Protein AF-A0A6G1RHG3-F1 (afdb_monomer_lite)

InterPro domains:
  IPR036188 FAD/NAD(P)-binding domain superfamily [G3DSA:3.50.50.60] (1-111)

Organism: NCBI:txid2861861

pLDDT: mean 91.71, std 10.58, range [48.12, 98.69]

Foldseek 3Di:
DVVVVVVLLVVLVVLVVQLVPDDDPVSNVVSVVVSCVSLVHDVVVLLCRVVSSVVSRPDPVVVVVCVVLVVVLPDVVLVNLQQQQPDDDDQDDDPPVSVVVVSVNSSNHND

Sequence (111 aa):
MEEGKNEKVNQAHVLFDRFVQASTCKGTLKAFQELCDYLELKPKDYRSFYHKLKSKLNYWKAKALWAKLDKRGSHKDYKKGKACANTKCLIIGAGPCGLRTAIDLSFLEIG

Structure (mmCIF, N/CA/C/O backbone):
data_AF-A0A6G1RHG3-F1
#
_entry.id   AF-A0A6G1RHG3-F1
#
loop_
_atom_site.group_PDB
_atom_site.id
_atom_site.type_symbol
_atom_site.label_atom_id
_atom_site.label_alt_id
_atom_site.label_comp_id
_atom_site.label_asym_id
_atom_site.label_entity_id
_atom_site.label_seq_id
_atom_site.pdbx_PDB_ins_code
_atom_site.Cartn_x
_atom_site.Cartn_y
_atom_site.Cartn_z
_atom_site.occupancy
_atom_site.B_iso_or_equiv
_atom_site.auth_seq_id
_atom_site.auth_comp_id
_atom_site.auth_asym_id
_atom_site.auth_atom_id
_atom_site.pdbx_PDB_model_num
ATOM 1 N N . MET A 1 1 ? -29.776 15.444 -1.469 1.00 48.12 1 MET A N 1
ATOM 2 C CA . MET A 1 1 ? -28.995 14.218 -1.161 1.00 48.12 1 MET A CA 1
ATOM 3 C C . MET A 1 1 ? -27.478 14.494 -1.112 1.00 48.12 1 MET A C 1
ATOM 5 O O . MET A 1 1 ? -26.692 13.662 -1.548 1.00 48.12 1 MET A O 1
ATOM 9 N N . GLU A 1 2 ? -27.026 15.627 -0.556 1.00 53.62 2 GLU A N 1
ATOM 10 C CA . GLU A 1 2 ? -25.582 15.906 -0.382 1.00 53.62 2 GLU A CA 1
ATOM 11 C C . GLU A 1 2 ? -25.011 15.355 0.936 1.00 53.62 2 GLU A C 1
ATOM 13 O O . GLU A 1 2 ? -23.841 14.975 0.980 1.00 53.62 2 GLU A O 1
ATOM 18 N N . GLU A 1 3 ? -25.840 15.214 1.975 1.00 52.47 3 GLU A N 1
ATOM 19 C CA . GLU A 1 3 ? -25.425 14.755 3.311 1.00 52.47 3 GLU A CA 1
ATOM 20 C C . GLU A 1 3 ? -24.798 13.353 3.284 1.00 52.47 3 GLU A C 1
ATOM 22 O O . GLU A 1 3 ? -23.650 13.184 3.694 1.00 52.47 3 GLU A O 1
ATOM 27 N N . GLY A 1 4 ? -25.462 12.377 2.657 1.00 61.09 4 GLY A N 1
ATOM 28 C CA . GLY A 1 4 ? -24.948 11.004 2.572 1.00 61.09 4 GLY A CA 1
ATOM 29 C C . GLY A 1 4 ? -23.667 10.849 1.738 1.00 61.09 4 GLY A C 1
ATOM 30 O O . GLY A 1 4 ? -22.954 9.857 1.873 1.00 61.09 4 GLY A O 1
ATOM 31 N N . LYS A 1 5 ? -23.331 11.816 0.872 1.00 62.34 5 LYS A N 1
ATOM 32 C CA . LYS A 1 5 ? -22.061 11.811 0.124 1.00 62.34 5 LYS A CA 1
ATOM 33 C C . LYS A 1 5 ? -20.922 12.347 0.992 1.00 62.34 5 LYS A C 1
ATOM 35 O O . LYS A 1 5 ? -19.817 11.811 0.939 1.00 62.34 5 LYS A O 1
ATOM 40 N N . ASN A 1 6 ? -21.203 13.359 1.809 1.00 68.38 6 ASN A N 1
ATOM 41 C CA . ASN A 1 6 ? -20.226 13.968 2.706 1.00 68.38 6 ASN A CA 1
ATOM 42 C C . ASN A 1 6 ? -19.899 13.056 3.904 1.00 68.38 6 ASN A C 1
ATOM 44 O O . ASN A 1 6 ? -18.730 12.888 4.249 1.00 68.38 6 ASN A O 1
ATOM 48 N N . GLU A 1 7 ? -20.903 12.374 4.466 1.00 70.62 7 GLU A N 1
ATOM 49 C CA . GLU A 1 7 ? -20.700 11.343 5.495 1.00 70.62 7 GLU A CA 1
ATOM 50 C C . GLU A 1 7 ? -19.827 10.198 4.982 1.00 70.62 7 GLU A C 1
ATOM 52 O O . GLU A 1 7 ? -18.916 9.743 5.681 1.00 70.62 7 GLU A O 1
ATOM 57 N N . LYS A 1 8 ? -20.042 9.777 3.726 1.00 73.06 8 LYS A N 1
ATOM 58 C CA . LYS A 1 8 ? -19.229 8.716 3.134 1.00 73.06 8 LYS A CA 1
ATOM 59 C C . LYS A 1 8 ? -17.760 9.104 2.970 1.00 73.06 8 LYS A C 1
ATOM 61 O O . LYS A 1 8 ? -16.858 8.317 3.255 1.00 73.06 8 LYS A O 1
ATOM 66 N N . VAL A 1 9 ? -17.511 10.337 2.533 1.00 76.44 9 VAL A N 1
ATOM 67 C CA . VAL A 1 9 ? -16.154 10.890 2.418 1.00 76.44 9 VAL A CA 1
ATOM 68 C C . VAL A 1 9 ? -15.480 10.959 3.791 1.00 76.44 9 VAL A C 1
ATOM 70 O O . VAL A 1 9 ? -14.322 10.567 3.927 1.00 76.44 9 VAL A O 1
ATOM 73 N N . ASN A 1 10 ? -16.213 11.383 4.822 1.00 85.69 10 ASN A N 1
ATOM 74 C CA . ASN A 1 10 ? -15.693 11.469 6.183 1.00 85.69 10 ASN A CA 1
ATOM 75 C C . ASN A 1 10 ? -15.285 10.089 6.735 1.00 85.69 10 ASN A C 1
ATOM 77 O O . ASN A 1 10 ? -14.170 9.918 7.230 1.00 85.69 10 ASN A O 1
ATOM 81 N N . GLN A 1 11 ? -16.124 9.066 6.553 1.00 95.12 11 GLN A N 1
ATOM 82 C CA . GLN A 1 11 ? -15.818 7.714 7.025 1.00 95.12 11 GLN A CA 1
ATOM 83 C C . GLN A 1 11 ? -14.592 7.102 6.324 1.00 95.12 11 GLN A C 1
ATOM 85 O O . GLN A 1 11 ? -13.760 6.473 6.980 1.00 95.12 11 GLN A O 1
ATOM 90 N N . ALA A 1 12 ? -14.421 7.324 5.015 1.00 95.94 12 ALA A N 1
ATOM 91 C CA . ALA A 1 12 ? -13.221 6.881 4.298 1.00 95.94 12 ALA A CA 1
ATOM 92 C C . ALA A 1 12 ? -11.936 7.505 4.874 1.00 95.94 12 ALA A C 1
ATOM 94 O O . ALA A 1 12 ? -10.904 6.836 4.958 1.00 95.94 12 ALA A O 1
ATOM 95 N N . HIS A 1 13 ? -11.994 8.772 5.298 1.00 96.38 13 HIS A N 1
ATOM 96 C CA . HIS A 1 13 ? -10.860 9.457 5.922 1.00 96.38 13 HIS A CA 1
ATOM 97 C C . HIS A 1 13 ? -10.517 8.862 7.292 1.00 96.38 13 HIS A C 1
ATOM 99 O O . HIS A 1 13 ? -9.344 8.610 7.562 1.00 96.38 13 HIS A O 1
ATOM 105 N N . VAL A 1 14 ? -11.525 8.572 8.121 1.00 97.12 14 VAL A N 1
ATOM 106 C CA . VAL A 1 14 ? -11.340 7.925 9.433 1.00 97.12 14 VAL A CA 1
ATOM 107 C C . VAL A 1 14 ? -10.720 6.533 9.282 1.00 97.12 14 VAL A C 1
ATOM 109 O O . VAL A 1 14 ? -9.769 6.193 9.988 1.00 97.12 14 VAL A O 1
ATOM 112 N N . LEU A 1 15 ? -11.211 5.732 8.331 1.00 98.12 15 LEU A N 1
ATOM 113 C CA . LEU A 1 15 ? -10.657 4.405 8.047 1.00 98.12 15 LEU A CA 1
ATOM 114 C C . LEU A 1 15 ? -9.206 4.485 7.555 1.00 98.12 15 LEU A C 1
ATOM 116 O O . LEU A 1 15 ? -8.367 3.686 7.976 1.00 98.12 15 LEU A O 1
ATOM 120 N N . PHE A 1 16 ? -8.882 5.474 6.717 1.00 97.94 16 PHE A N 1
ATOM 121 C CA . PHE A 1 16 ? -7.508 5.714 6.282 1.00 97.94 16 PHE A CA 1
ATOM 122 C C . PHE A 1 16 ? -6.592 6.132 7.438 1.00 97.94 16 PHE A C 1
ATOM 124 O O . PHE A 1 16 ? -5.492 5.598 7.560 1.00 97.94 16 PHE A O 1
ATOM 131 N N . ASP A 1 17 ? -7.042 7.029 8.318 1.00 97.69 17 ASP A N 1
ATOM 132 C CA . ASP A 1 17 ? -6.288 7.421 9.513 1.00 97.69 17 ASP A CA 1
ATOM 133 C C . ASP A 1 17 ? -6.009 6.214 10.418 1.00 97.69 17 ASP A C 1
ATOM 135 O O . ASP A 1 17 ? -4.873 6.025 10.856 1.00 97.69 17 ASP A O 1
ATOM 139 N N . ARG A 1 18 ? -7.005 5.343 10.634 1.00 98.19 18 ARG A N 1
ATOM 140 C CA . ARG A 1 18 ? -6.831 4.103 11.404 1.00 98.19 18 ARG A CA 1
ATOM 141 C C . ARG A 1 18 ? -5.829 3.149 10.752 1.00 98.19 18 ARG A C 1
ATOM 143 O O . ARG A 1 18 ? -5.053 2.518 11.465 1.00 98.19 18 ARG A O 1
ATOM 150 N N . PHE A 1 19 ? -5.823 3.044 9.424 1.00 98.38 19 PHE A N 1
ATOM 151 C CA . PHE A 1 19 ? -4.821 2.264 8.695 1.00 98.38 19 PHE A CA 1
ATOM 152 C C . PHE A 1 19 ? -3.406 2.819 8.902 1.00 98.38 19 PHE A C 1
ATOM 154 O O . PHE A 1 19 ? -2.499 2.059 9.238 1.00 98.38 19 PHE A O 1
ATOM 161 N N . VAL A 1 20 ? -3.227 4.133 8.757 1.00 97.62 20 VAL A N 1
ATOM 162 C CA . VAL A 1 20 ? -1.921 4.797 8.899 1.00 97.62 20 VAL A CA 1
ATOM 163 C C . VAL A 1 20 ? -1.398 4.749 10.339 1.00 97.62 20 VAL A C 1
ATOM 165 O O . VAL A 1 20 ? -0.192 4.655 10.541 1.00 97.62 20 VAL A O 1
ATOM 168 N N . GLN A 1 21 ? -2.282 4.798 11.339 1.00 97.81 21 GLN A N 1
ATOM 169 C CA . GLN A 1 21 ? -1.913 4.822 12.761 1.00 97.81 21 GLN A CA 1
ATOM 170 C C . GLN A 1 21 ? -1.794 3.430 13.402 1.00 97.81 21 GLN A C 1
ATOM 172 O O . GLN A 1 21 ? -1.387 3.321 14.559 1.00 97.81 21 GLN A O 1
ATOM 177 N N . ALA A 1 22 ? -2.156 2.357 12.694 1.00 98.38 22 ALA A N 1
ATOM 178 C CA . ALA A 1 22 ? -2.073 1.004 13.231 1.00 98.38 22 ALA A CA 1
ATOM 179 C C . ALA A 1 22 ? -0.620 0.618 13.575 1.00 98.38 22 ALA A C 1
ATOM 181 O O . ALA A 1 22 ? 0.282 0.732 12.751 1.00 98.38 22 ALA A O 1
ATOM 182 N N . SER A 1 23 ? -0.407 0.102 14.789 1.00 98.19 23 SER A N 1
ATOM 183 C CA . SER A 1 23 ? 0.922 -0.201 15.349 1.00 98.19 23 SER A CA 1
ATOM 184 C C . SER A 1 23 ? 1.279 -1.691 15.374 1.00 98.19 23 SER A C 1
ATOM 186 O O . SER A 1 23 ? 2.341 -2.075 15.858 1.00 98.19 23 SER A O 1
ATOM 188 N N . THR A 1 24 ? 0.399 -2.556 14.866 1.00 98.56 24 THR A N 1
ATOM 189 C CA . THR A 1 24 ? 0.624 -4.007 14.808 1.00 98.56 24 THR A CA 1
ATOM 190 C C . THR A 1 24 ? 0.324 -4.523 13.413 1.00 98.56 24 THR A C 1
ATOM 192 O O . THR A 1 24 ? -0.607 -4.048 12.769 1.00 98.56 24 THR A O 1
ATOM 195 N N . CYS A 1 25 ? 1.043 -5.558 12.973 1.00 98.06 25 CYS A N 1
ATOM 196 C CA . CYS A 1 25 ? 0.829 -6.174 11.660 1.00 98.06 25 CYS A CA 1
ATOM 197 C C . CYS A 1 25 ? -0.648 -6.555 11.429 1.00 98.06 25 CYS A C 1
ATOM 199 O O . CYS A 1 25 ? -1.264 -6.139 10.448 1.00 98.06 25 CYS A O 1
ATOM 201 N N . LYS A 1 26 ? -1.260 -7.270 12.384 1.00 98.25 26 LYS A N 1
ATOM 202 C CA . LYS A 1 26 ? -2.674 -7.668 12.307 1.00 98.25 26 LYS A CA 1
ATOM 203 C C . LYS A 1 26 ? -3.616 -6.458 12.275 1.00 98.25 26 LYS A C 1
ATOM 205 O O . LYS A 1 26 ? -4.598 -6.476 11.536 1.00 98.25 26 LYS A O 1
ATOM 210 N N . GLY A 1 27 ? -3.318 -5.416 13.054 1.00 98.62 27 GLY A N 1
ATOM 211 C CA . GLY A 1 27 ? -4.084 -4.170 13.064 1.00 98.62 2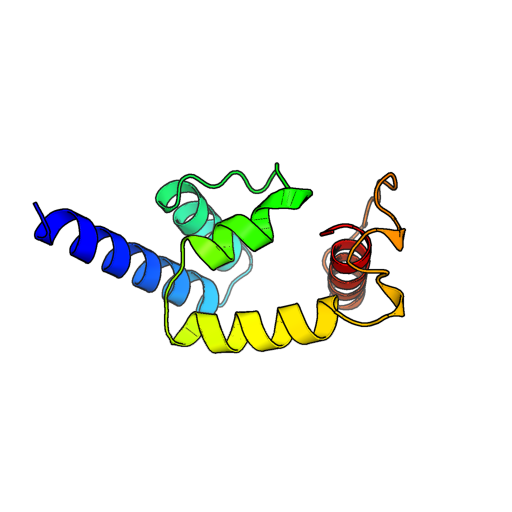7 GLY A CA 1
ATOM 212 C C . GLY A 1 27 ? -4.036 -3.447 11.719 1.00 98.62 27 GLY A C 1
ATOM 213 O O . GLY A 1 27 ? -5.085 -3.068 11.202 1.00 98.62 27 GLY A O 1
ATOM 214 N N . THR A 1 28 ? -2.847 -3.329 11.123 1.00 98.69 28 THR A N 1
ATOM 215 C CA . THR A 1 28 ? -2.636 -2.700 9.813 1.00 98.69 28 THR A CA 1
ATOM 216 C C . THR A 1 28 ? -3.380 -3.452 8.712 1.00 98.69 28 THR A C 1
ATOM 218 O O . THR A 1 28 ? -4.108 -2.829 7.943 1.00 98.69 28 THR A O 1
ATOM 221 N N . LEU A 1 29 ? -3.274 -4.787 8.671 1.00 98.25 29 LEU A N 1
ATOM 222 C CA . LEU A 1 29 ? -3.989 -5.614 7.689 1.00 98.25 29 LEU A CA 1
ATOM 223 C C . LEU A 1 29 ? -5.510 -5.472 7.823 1.00 98.25 29 LEU A C 1
ATOM 225 O O . LEU A 1 29 ? -6.200 -5.275 6.825 1.00 98.25 29 LEU A O 1
ATOM 229 N N . LYS A 1 30 ? -6.033 -5.524 9.056 1.00 98.44 30 LYS A N 1
ATOM 230 C CA . LYS A 1 30 ? -7.471 -5.379 9.316 1.00 98.44 30 LYS A CA 1
ATOM 231 C C . LYS A 1 30 ? -7.984 -3.999 8.899 1.00 98.44 30 LYS A C 1
ATOM 233 O O . LYS A 1 30 ? -8.980 -3.914 8.192 1.00 98.44 30 LYS A O 1
ATOM 238 N N . ALA A 1 31 ? -7.304 -2.928 9.308 1.00 98.56 31 ALA A N 1
ATOM 239 C CA . ALA A 1 31 ? -7.707 -1.562 8.975 1.00 98.56 31 ALA A CA 1
ATOM 240 C C . ALA A 1 31 ? -7.646 -1.290 7.462 1.00 98.56 31 ALA A C 1
ATOM 242 O O . ALA A 1 31 ? -8.531 -0.634 6.917 1.00 98.56 31 ALA A O 1
ATOM 243 N N . PHE A 1 32 ? -6.641 -1.835 6.769 1.00 98.25 32 PHE A N 1
ATOM 244 C CA . PHE A 1 32 ? -6.554 -1.732 5.314 1.00 98.25 32 PHE A CA 1
ATOM 245 C C . PHE A 1 32 ? -7.689 -2.479 4.605 1.00 98.25 32 PHE A C 1
ATOM 247 O O . PHE A 1 32 ? -8.249 -1.953 3.644 1.00 98.25 32 PHE A O 1
ATOM 254 N N . GLN A 1 33 ? -8.051 -3.675 5.082 1.00 98.12 33 GLN A N 1
ATOM 255 C CA . GLN A 1 33 ? -9.172 -4.436 4.529 1.00 98.12 33 GLN A CA 1
ATOM 256 C C . GLN A 1 33 ? -10.496 -3.687 4.717 1.00 98.12 33 GLN A C 1
ATOM 258 O O . GLN A 1 33 ? -11.219 -3.508 3.745 1.00 98.12 33 GLN A O 1
ATOM 263 N N . GLU A 1 34 ? -10.761 -3.158 5.916 1.00 98.25 34 GLU A N 1
ATOM 264 C CA . GLU A 1 34 ? -11.957 -2.346 6.192 1.00 98.25 34 GLU A CA 1
ATOM 265 C C . GLU A 1 34 ? -12.039 -1.113 5.274 1.00 98.25 34 GLU A C 1
ATOM 267 O O . GLU A 1 34 ? -13.104 -0.804 4.743 1.00 98.25 34 GLU A O 1
ATOM 272 N N . LEU A 1 35 ? -10.912 -0.427 5.037 1.00 98.06 35 LEU A N 1
ATOM 273 C CA . LEU A 1 35 ? -10.847 0.687 4.087 1.00 98.06 35 LEU A CA 1
ATOM 274 C C . LEU A 1 35 ? -11.158 0.234 2.652 1.00 98.06 35 LEU A C 1
ATOM 276 O O . LEU A 1 35 ? -11.889 0.919 1.936 1.00 98.06 35 LEU A O 1
ATOM 280 N N . CYS A 1 36 ? -10.599 -0.898 2.217 1.00 97.38 36 CYS A N 1
ATOM 281 C CA . CYS A 1 36 ? -10.842 -1.436 0.879 1.00 97.38 36 CYS A CA 1
ATOM 282 C C . CYS A 1 36 ? -12.307 -1.826 0.686 1.00 97.38 36 CYS A C 1
ATOM 284 O O . CYS A 1 36 ? -12.888 -1.461 -0.333 1.00 97.38 36 CYS A O 1
ATOM 286 N N . ASP A 1 37 ? -12.900 -2.508 1.664 1.00 97.25 37 ASP A N 1
ATOM 287 C CA . ASP A 1 37 ? -14.303 -2.919 1.636 1.00 97.25 37 ASP A CA 1
ATOM 288 C C . ASP A 1 37 ? -15.215 -1.690 1.559 1.00 97.25 37 ASP A C 1
ATOM 290 O O . ASP A 1 37 ? -16.090 -1.616 0.697 1.00 97.25 37 ASP A O 1
ATOM 294 N N . TYR A 1 38 ? -14.940 -0.676 2.385 1.00 96.81 38 TYR A N 1
ATOM 295 C CA . TYR A 1 38 ? -15.688 0.578 2.401 1.00 96.81 38 TYR A CA 1
ATOM 296 C C . TYR A 1 38 ? -15.617 1.346 1.073 1.00 96.81 38 TYR A C 1
ATOM 298 O O . TYR A 1 38 ? -16.605 1.918 0.615 1.00 96.81 38 TYR A O 1
ATOM 306 N N . LEU A 1 39 ? -14.441 1.362 0.441 1.00 95.50 39 LEU A N 1
ATOM 307 C CA . LEU A 1 39 ? -14.227 1.998 -0.859 1.00 95.50 39 LEU A CA 1
ATOM 308 C C . LEU A 1 39 ? -14.605 1.096 -2.041 1.00 95.50 39 LEU A C 1
ATOM 310 O O . LEU A 1 39 ? -14.412 1.509 -3.189 1.00 95.50 39 LEU A O 1
ATOM 314 N N . GLU A 1 40 ? -15.120 -0.110 -1.796 1.00 95.81 40 GLU A N 1
ATOM 315 C CA . GLU A 1 40 ? -15.454 -1.111 -2.815 1.00 95.81 40 GLU A CA 1
ATOM 316 C C . GLU A 1 40 ? -14.265 -1.399 -3.752 1.00 95.81 40 GLU A C 1
ATOM 318 O O . GLU A 1 40 ? -14.373 -1.396 -4.983 1.00 95.81 40 GLU A O 1
ATOM 323 N N . LEU A 1 41 ? -13.080 -1.574 -3.167 1.00 95.81 41 LEU A N 1
ATOM 324 C CA . LEU A 1 41 ? -11.840 -1.868 -3.874 1.00 95.81 41 LEU A CA 1
ATOM 325 C C . LEU A 1 41 ? -11.444 -3.325 -3.661 1.00 95.81 41 LEU A C 1
ATOM 327 O O . LEU A 1 41 ? -11.502 -3.848 -2.553 1.00 95.81 41 LEU A O 1
ATOM 331 N N . LYS A 1 42 ? -10.964 -3.967 -4.726 1.00 93.44 42 LYS A N 1
ATOM 332 C CA . LYS A 1 42 ? -10.406 -5.321 -4.677 1.00 93.44 42 LYS A CA 1
ATOM 333 C C . LYS A 1 42 ? -8.880 -5.238 -4.772 1.00 93.44 42 LYS A C 1
ATOM 335 O O . LYS A 1 42 ? -8.373 -4.985 -5.864 1.00 93.44 42 LYS A O 1
ATOM 340 N N . PRO A 1 43 ? -8.124 -5.493 -3.687 1.00 89.56 43 PRO A N 1
ATOM 341 C CA . PRO A 1 43 ? -6.655 -5.474 -3.717 1.00 89.56 43 PRO A CA 1
ATOM 342 C C . PRO A 1 43 ? -6.035 -6.448 -4.728 1.00 89.56 43 PRO A C 1
ATOM 344 O O . PRO A 1 43 ? -4.921 -6.233 -5.195 1.00 89.56 43 PRO A O 1
ATOM 347 N N . LYS A 1 44 ? -6.773 -7.503 -5.103 1.00 89.06 44 LYS A N 1
ATOM 348 C CA . LYS A 1 44 ? -6.364 -8.478 -6.124 1.00 89.06 44 LYS A CA 1
ATOM 349 C C . LYS A 1 44 ? -6.295 -7.883 -7.538 1.00 89.06 44 LYS A C 1
ATOM 351 O O . LYS A 1 44 ? -5.571 -8.421 -8.370 1.00 89.06 44 LYS A O 1
ATOM 356 N N . ASP A 1 45 ? -6.963 -6.757 -7.799 1.00 88.75 45 ASP A N 1
ATOM 357 C CA . ASP A 1 45 ? -6.930 -6.053 -9.090 1.00 88.75 45 ASP A CA 1
ATOM 358 C C . ASP A 1 45 ? -5.691 -5.136 -9.188 1.00 88.75 45 ASP A C 1
ATOM 360 O O . ASP A 1 45 ? -5.793 -3.937 -9.484 1.00 88.75 45 ASP A O 1
ATOM 364 N N . TYR A 1 46 ? -4.512 -5.705 -8.908 1.00 85.00 46 TYR A N 1
ATOM 365 C CA . TYR A 1 46 ? -3.264 -5.007 -8.567 1.00 85.00 46 TYR A CA 1
ATOM 366 C C . TYR A 1 46 ? -2.858 -3.891 -9.544 1.00 85.00 46 TYR A C 1
ATOM 368 O O . TYR A 1 46 ? -2.444 -2.822 -9.103 1.00 85.00 46 TYR A O 1
ATOM 376 N N . ARG A 1 47 ? -3.060 -4.081 -10.856 1.00 85.00 47 ARG A N 1
ATOM 377 C CA . ARG A 1 47 ? -2.718 -3.088 -11.898 1.00 85.00 47 ARG A CA 1
ATOM 378 C C . ARG A 1 47 ? -3.459 -1.759 -11.733 1.00 85.00 47 ARG A C 1
ATOM 380 O O . ARG A 1 47 ? -2.912 -0.687 -11.956 1.00 85.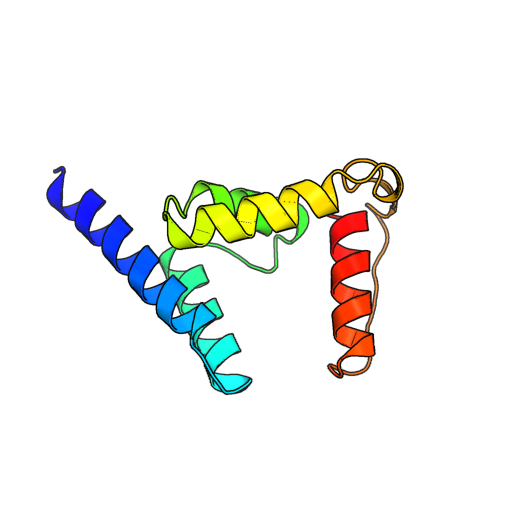00 47 ARG A O 1
ATOM 387 N N . SER A 1 48 ? -4.726 -1.825 -11.332 1.00 89.81 48 SER A N 1
ATOM 388 C CA . SER A 1 48 ? -5.596 -0.644 -11.230 1.00 89.81 48 SER A CA 1
ATOM 389 C C . SER A 1 48 ? -5.813 -0.177 -9.794 1.00 89.81 48 SER A C 1
ATOM 391 O O . SER A 1 48 ? -6.318 0.925 -9.579 1.00 89.81 48 SER A O 1
ATOM 393 N N . PHE A 1 49 ? -5.450 -1.008 -8.814 1.00 94.12 49 PHE A N 1
ATOM 394 C CA . PHE A 1 49 ? -5.789 -0.799 -7.413 1.00 94.12 49 PHE A CA 1
ATOM 395 C C . PHE A 1 49 ? -5.272 0.541 -6.879 1.00 94.12 49 PHE A C 1
ATOM 397 O O . PHE A 1 49 ? -6.066 1.326 -6.365 1.00 94.12 49 PHE A O 1
ATOM 404 N N . TYR A 1 50 ? -3.977 0.836 -7.050 1.00 94.56 50 TYR A N 1
ATOM 405 C CA . TYR A 1 50 ? -3.375 2.078 -6.549 1.00 94.56 50 TYR A CA 1
ATOM 406 C C . TYR A 1 50 ? -4.064 3.325 -7.125 1.00 94.56 50 TYR A C 1
ATOM 408 O O . TYR A 1 50 ? -4.473 4.217 -6.381 1.00 94.56 50 TYR A O 1
ATOM 416 N N . HIS A 1 51 ? -4.269 3.353 -8.444 1.00 93.19 51 HIS A N 1
ATOM 417 C CA . HIS A 1 51 ? -4.932 4.458 -9.135 1.00 93.19 51 HIS A CA 1
ATOM 418 C C . HIS A 1 51 ? -6.377 4.656 -8.657 1.00 93.19 51 HIS A C 1
ATOM 420 O O . HIS A 1 51 ? -6.791 5.784 -8.380 1.00 93.19 51 HIS A O 1
ATOM 426 N N . LYS A 1 52 ? -7.132 3.561 -8.489 1.00 95.12 52 LYS A N 1
ATOM 427 C CA . LYS A 1 52 ? -8.501 3.597 -7.960 1.00 95.12 52 LYS A CA 1
ATOM 428 C C . LYS A 1 52 ? -8.532 4.082 -6.511 1.00 95.12 52 LYS A C 1
ATOM 430 O O . LYS A 1 52 ? -9.310 4.986 -6.212 1.00 95.12 52 LYS A O 1
ATOM 435 N N . LEU A 1 53 ? -7.666 3.555 -5.644 1.00 95.38 53 LEU A N 1
ATOM 436 C CA . LEU A 1 53 ? -7.550 3.970 -4.243 1.00 95.38 53 LEU A CA 1
ATOM 437 C C . LEU A 1 53 ? -7.288 5.472 -4.131 1.00 95.38 53 LEU A C 1
ATOM 439 O O . LEU A 1 53 ? -8.039 6.184 -3.466 1.00 95.38 53 LEU A O 1
ATOM 443 N N . LYS A 1 54 ? -6.275 5.963 -4.848 1.00 94.81 54 LYS A N 1
ATOM 444 C CA . LYS A 1 54 ? -5.939 7.386 -4.899 1.00 94.81 54 LYS A CA 1
ATOM 445 C C . LYS A 1 54 ? -7.115 8.238 -5.386 1.00 94.81 54 LYS A C 1
ATOM 447 O O . LYS A 1 54 ? -7.379 9.285 -4.804 1.00 94.81 54 LYS A O 1
ATOM 452 N N . SER A 1 55 ? -7.829 7.800 -6.428 1.00 94.25 55 SER A N 1
ATOM 453 C CA . SER A 1 55 ? -8.974 8.545 -6.976 1.00 94.25 55 SER A CA 1
ATOM 454 C C . SER A 1 55 ? -10.174 8.608 -6.024 1.00 94.25 55 SER A C 1
ATOM 456 O O . SER A 1 55 ? -10.845 9.635 -5.957 1.00 94.25 55 SER A O 1
ATOM 458 N N . LYS A 1 56 ? -10.429 7.531 -5.266 1.00 94.12 56 LYS A N 1
ATOM 459 C CA . LYS A 1 56 ? -11.549 7.447 -4.319 1.00 94.12 56 LYS A CA 1
ATOM 460 C C . LYS A 1 56 ? -11.254 8.140 -2.985 1.00 94.12 56 LYS A C 1
ATOM 462 O O . LYS A 1 56 ? -12.191 8.479 -2.269 1.00 94.12 56 LYS A O 1
ATOM 467 N N . LEU A 1 57 ? -9.982 8.377 -2.656 1.00 93.31 57 LEU A N 1
ATOM 468 C CA . LEU A 1 57 ? -9.566 8.979 -1.390 1.00 93.31 57 LEU A CA 1
ATOM 469 C C . LEU A 1 57 ? -9.045 10.416 -1.567 1.00 93.31 57 LEU A C 1
ATOM 471 O O . LEU A 1 57 ? -7.838 10.678 -1.557 1.00 93.31 57 LEU A O 1
ATOM 475 N N . ASN A 1 58 ? -9.970 11.374 -1.671 1.00 88.19 58 ASN A N 1
ATOM 476 C CA . ASN A 1 58 ? -9.662 12.808 -1.711 1.00 88.19 58 ASN A CA 1
ATOM 477 C C . ASN A 1 58 ? -9.444 13.389 -0.299 1.00 88.19 58 ASN A C 1
ATOM 479 O O . ASN A 1 58 ? -10.170 14.275 0.147 1.00 88.19 58 ASN A O 1
ATOM 483 N N . TYR A 1 59 ? -8.413 12.896 0.392 1.00 94.19 59 TYR A N 1
ATOM 484 C CA . TYR A 1 59 ? -8.068 13.303 1.753 1.00 94.19 59 TYR A CA 1
ATOM 485 C C . TYR A 1 59 ? -6.753 14.084 1.793 1.00 94.19 59 TYR A C 1
ATOM 487 O O . TYR A 1 59 ? -5.760 13.656 1.204 1.00 94.19 59 TYR A O 1
ATOM 495 N N . TRP A 1 60 ? -6.701 15.210 2.511 1.00 91.44 60 TRP A N 1
ATOM 496 C CA . TRP A 1 60 ? -5.504 16.060 2.546 1.00 91.44 60 TRP A CA 1
ATOM 497 C C . TRP A 1 60 ? -4.268 15.332 3.099 1.00 91.44 60 TRP A C 1
ATOM 499 O O . TRP A 1 60 ? -3.185 15.483 2.533 1.00 91.44 60 TRP A O 1
ATOM 509 N N . LYS A 1 61 ? -4.423 14.476 4.123 1.00 90.38 61 LYS A N 1
ATOM 510 C CA . LYS A 1 61 ? -3.305 13.669 4.646 1.00 90.38 61 LYS A CA 1
ATOM 511 C C . LYS A 1 61 ? -2.814 12.644 3.625 1.00 90.38 61 LYS A C 1
ATOM 513 O O . LYS A 1 61 ? -1.615 12.411 3.509 1.00 90.38 61 LYS A O 1
ATOM 518 N N . ALA A 1 62 ? -3.727 12.064 2.845 1.00 95.38 62 ALA A N 1
ATOM 519 C CA . ALA A 1 62 ? -3.379 11.087 1.820 1.00 95.38 62 ALA A CA 1
ATOM 520 C C . ALA A 1 62 ? -2.669 11.728 0.614 1.00 95.38 62 ALA A C 1
ATOM 522 O O . ALA A 1 62 ? -1.758 11.126 0.050 1.00 95.38 62 ALA A O 1
ATOM 523 N N . LYS A 1 63 ? -3.005 12.977 0.249 1.00 94.12 63 LYS A N 1
ATOM 524 C CA . LYS A 1 63 ? -2.374 13.693 -0.881 1.00 94.12 63 LYS A CA 1
ATOM 525 C C . LYS A 1 63 ? -0.850 13.768 -0.767 1.00 94.12 63 LYS A C 1
ATOM 527 O O . LYS A 1 63 ? -0.159 13.574 -1.765 1.00 94.12 63 LYS A O 1
ATOM 532 N N . ALA A 1 64 ? -0.325 14.002 0.437 1.00 92.94 64 ALA A N 1
ATOM 533 C CA . ALA A 1 64 ? 1.118 14.041 0.671 1.00 92.94 64 ALA A CA 1
ATOM 534 C C . ALA A 1 64 ? 1.792 12.677 0.422 1.00 92.94 64 ALA A C 1
ATOM 536 O O . ALA A 1 64 ? 2.897 12.623 -0.121 1.00 92.94 64 ALA A O 1
ATOM 537 N N . LEU A 1 65 ? 1.118 11.578 0.780 1.00 95.44 65 LEU A N 1
ATOM 538 C CA . LEU A 1 65 ? 1.580 10.217 0.506 1.00 95.44 65 LEU A CA 1
ATOM 539 C C . LEU A 1 65 ? 1.563 9.921 -0.999 1.00 95.44 65 LEU A C 1
ATOM 541 O O . LEU A 1 65 ? 2.572 9.468 -1.540 1.00 95.44 65 LEU A O 1
ATOM 545 N N . TRP A 1 66 ? 0.458 10.240 -1.681 1.00 95.62 66 TRP A N 1
ATOM 546 C CA . TRP A 1 66 ? 0.314 10.055 -3.129 1.00 95.62 66 TRP A CA 1
ATOM 547 C C . TRP A 1 66 ? 1.419 10.764 -3.902 1.00 95.62 66 TRP A C 1
ATOM 549 O O . TRP A 1 66 ? 2.086 10.134 -4.711 1.00 95.62 66 TRP A O 1
ATOM 559 N N . ALA A 1 67 ? 1.714 12.023 -3.570 1.00 96.19 67 ALA A N 1
ATOM 560 C CA . ALA A 1 67 ? 2.783 12.770 -4.226 1.00 96.19 67 ALA A CA 1
ATOM 561 C C . ALA A 1 67 ? 4.160 12.085 -4.108 1.00 96.19 67 ALA A C 1
ATOM 563 O O . ALA A 1 67 ? 4.935 12.077 -5.066 1.00 96.19 67 ALA A O 1
ATOM 564 N N . LYS A 1 68 ? 4.477 11.483 -2.951 1.00 96.62 68 LYS A N 1
ATOM 565 C CA . LYS A 1 68 ? 5.744 10.758 -2.752 1.00 96.62 68 LYS A CA 1
ATOM 566 C C . LYS A 1 68 ? 5.789 9.458 -3.558 1.00 96.62 68 LYS A C 1
ATOM 568 O O . LYS A 1 68 ? 6.812 9.176 -4.182 1.00 96.62 68 LYS A O 1
ATOM 573 N N . LEU A 1 69 ? 4.699 8.692 -3.5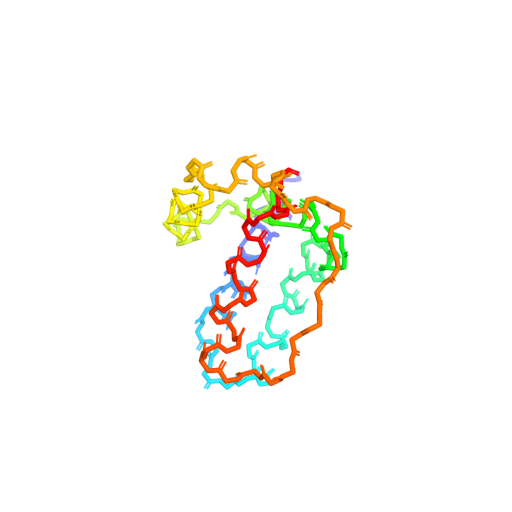55 1.00 96.12 69 LEU A N 1
ATOM 574 C CA . LEU A 1 69 ? 4.602 7.432 -4.294 1.00 96.12 69 LEU A CA 1
ATOM 575 C C . LEU A 1 69 ? 4.607 7.663 -5.808 1.00 96.12 69 LEU A C 1
ATOM 577 O O . LEU A 1 69 ? 5.366 7.004 -6.513 1.00 96.12 69 LEU A O 1
ATOM 581 N N . ASP A 1 70 ? 3.855 8.649 -6.297 1.00 95.38 70 ASP A N 1
ATOM 582 C CA . ASP A 1 70 ? 3.808 9.014 -7.716 1.00 95.38 70 ASP A CA 1
ATOM 583 C C . ASP A 1 70 ? 5.181 9.466 -8.217 1.00 95.38 70 ASP A C 1
ATOM 585 O O . ASP A 1 70 ? 5.646 8.997 -9.254 1.00 95.38 70 ASP A O 1
ATOM 589 N N . LYS A 1 71 ? 5.869 10.329 -7.453 1.00 96.88 71 LYS A N 1
ATOM 590 C CA . LYS A 1 71 ? 7.222 10.791 -7.793 1.00 96.88 71 LYS A CA 1
ATOM 591 C C . LYS A 1 71 ? 8.213 9.631 -7.875 1.00 96.88 71 LYS A C 1
ATOM 593 O O . LYS A 1 71 ? 9.110 9.649 -8.717 1.00 96.88 71 LYS A O 1
ATOM 598 N N . ARG A 1 72 ? 8.084 8.630 -6.997 1.00 96.00 72 ARG A N 1
ATOM 599 C CA . ARG A 1 72 ? 8.918 7.426 -7.062 1.00 96.00 72 ARG A CA 1
ATOM 600 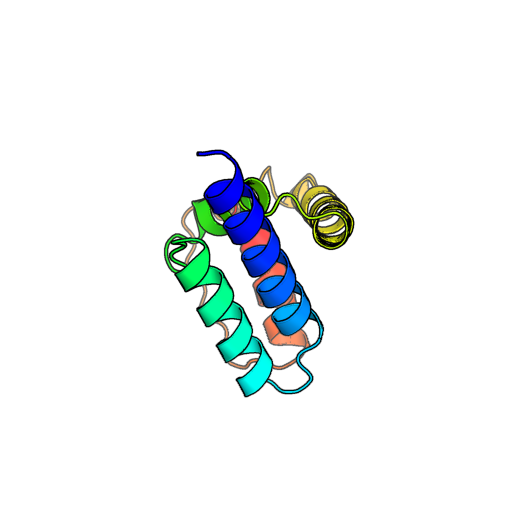C C . ARG A 1 72 ? 8.561 6.590 -8.290 1.00 96.00 72 ARG A C 1
ATOM 602 O O . ARG A 1 72 ? 9.459 6.264 -9.059 1.00 96.00 72 ARG A O 1
ATOM 609 N N . GLY A 1 73 ? 7.279 6.295 -8.504 1.00 94.06 73 GLY A N 1
ATOM 610 C CA . GLY A 1 73 ? 6.800 5.476 -9.621 1.00 94.06 73 GLY A CA 1
ATOM 611 C C . GLY A 1 73 ? 7.048 6.089 -11.002 1.00 94.06 73 GLY A C 1
ATOM 612 O O . GLY A 1 73 ? 7.186 5.360 -11.981 1.00 94.06 73 GLY A O 1
ATOM 613 N N . SER A 1 74 ? 7.185 7.415 -11.096 1.00 94.88 74 SER A N 1
ATOM 614 C CA . SER A 1 74 ? 7.522 8.107 -12.344 1.00 94.88 74 SER A CA 1
ATOM 615 C C . SER A 1 74 ? 9.006 8.036 -12.721 1.00 94.88 74 SER A C 1
ATOM 617 O O . SER A 1 74 ? 9.391 8.594 -13.749 1.00 94.88 74 SER A O 1
ATOM 619 N N . HIS A 1 75 ? 9.864 7.403 -11.910 1.00 97.31 75 HIS A N 1
ATOM 620 C CA . HIS A 1 75 ? 11.278 7.246 -12.251 1.00 97.31 75 HIS A CA 1
ATOM 621 C C . HIS A 1 75 ? 11.442 6.463 -13.564 1.00 97.31 75 HIS A C 1
ATOM 623 O O . HIS A 1 75 ? 10.749 5.474 -13.809 1.00 97.31 75 HIS A O 1
ATOM 629 N N . LYS A 1 76 ? 12.383 6.898 -14.412 1.00 96.50 76 LYS A N 1
ATOM 630 C CA . LYS A 1 76 ? 12.580 6.361 -15.772 1.00 96.50 76 LYS A CA 1
ATOM 631 C C . LYS A 1 76 ? 12.816 4.846 -15.801 1.00 96.50 76 LYS A C 1
ATOM 633 O O . LYS A 1 76 ? 12.331 4.177 -16.711 1.00 96.50 76 LYS A O 1
ATOM 638 N N . ASP A 1 77 ? 13.483 4.311 -14.781 1.00 95.75 77 ASP A N 1
ATOM 639 C CA . ASP A 1 77 ? 13.818 2.885 -14.688 1.00 95.75 77 ASP A CA 1
ATOM 640 C C . ASP A 1 77 ? 12.572 1.998 -14.573 1.00 95.75 77 ASP A C 1
ATOM 642 O O . ASP A 1 77 ? 12.572 0.868 -15.052 1.00 95.75 77 ASP A O 1
ATOM 646 N N . TYR A 1 78 ? 11.472 2.529 -14.025 1.00 95.06 78 TYR A N 1
ATOM 647 C CA . TYR A 1 78 ? 10.205 1.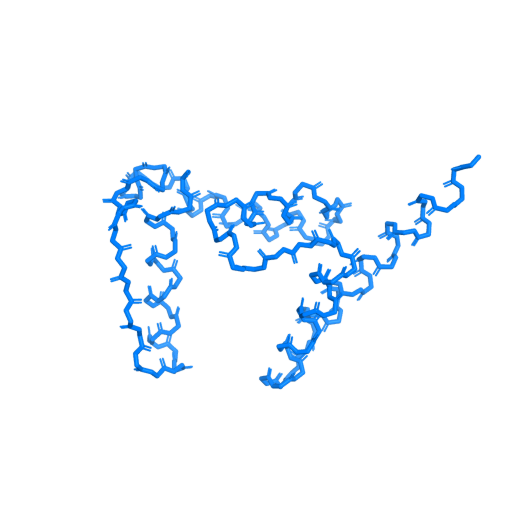805 -13.933 1.00 95.06 78 TYR A CA 1
ATOM 648 C C . TYR A 1 78 ? 9.431 1.774 -15.260 1.00 95.06 78 TYR A C 1
ATOM 650 O O . TYR A 1 78 ? 8.438 1.058 -15.380 1.00 95.06 78 TYR A O 1
ATOM 658 N N . LYS A 1 79 ? 9.858 2.543 -16.277 1.00 93.75 79 LYS A N 1
ATOM 659 C CA . LYS A 1 79 ? 9.219 2.633 -17.605 1.00 93.75 79 LYS A CA 1
ATOM 660 C C . LYS A 1 79 ? 7.701 2.844 -17.527 1.00 93.75 79 LYS A C 1
ATOM 662 O O . LYS A 1 79 ? 6.943 2.203 -18.253 1.00 93.75 79 LYS A O 1
ATOM 667 N N . LYS A 1 80 ? 7.256 3.736 -16.631 1.00 90.62 80 LYS A N 1
ATOM 668 C CA . LYS A 1 80 ? 5.831 3.986 -16.337 1.00 90.62 80 LYS A CA 1
ATOM 669 C C . LYS A 1 80 ? 5.081 2.701 -15.940 1.00 90.62 80 LYS A C 1
ATOM 671 O O . LYS A 1 80 ? 3.999 2.457 -16.454 1.00 90.62 80 LYS A O 1
ATOM 676 N N . GLY A 1 81 ? 5.700 1.857 -15.112 1.00 88.62 81 GLY A N 1
ATOM 677 C CA . GLY A 1 81 ? 5.140 0.591 -14.627 1.00 88.62 81 GLY A CA 1
ATOM 678 C C . GLY A 1 81 ? 4.985 -0.504 -15.687 1.00 88.62 81 GLY A C 1
ATOM 679 O O . GLY A 1 81 ? 4.193 -1.425 -15.512 1.00 88.62 81 GLY A O 1
ATOM 680 N N . LYS A 1 82 ? 5.720 -0.408 -16.803 1.00 90.56 82 LYS A N 1
ATOM 681 C CA . LYS A 1 82 ? 5.664 -1.381 -17.910 1.00 90.56 82 LYS A CA 1
ATOM 682 C C . LYS A 1 82 ? 6.907 -2.255 -18.023 1.00 90.56 82 LYS A C 1
ATOM 684 O O . LYS A 1 82 ? 6.944 -3.136 -18.877 1.00 90.56 82 LYS A O 1
ATOM 689 N N . ALA A 1 83 ? 7.924 -2.021 -17.194 1.00 91.88 83 ALA A N 1
ATOM 690 C CA . ALA A 1 83 ? 9.185 -2.753 -17.258 1.00 91.88 83 ALA A CA 1
ATOM 691 C C . ALA A 1 83 ? 9.005 -4.264 -17.024 1.00 91.88 83 ALA A C 1
ATOM 693 O O . ALA A 1 83 ? 9.678 -5.055 -17.680 1.00 91.88 83 ALA A O 1
ATOM 694 N N . CYS A 1 84 ? 8.072 -4.655 -16.148 1.00 92.56 84 CYS A N 1
ATOM 695 C CA . CYS A 1 84 ? 7.820 -6.050 -15.780 1.00 92.56 84 CYS A CA 1
ATOM 696 C C . CYS A 1 84 ? 6.348 -6.466 -15.941 1.00 92.56 84 CYS A C 1
ATOM 698 O O . CYS A 1 84 ? 5.902 -7.392 -15.282 1.00 92.56 84 CYS A O 1
ATOM 700 N N . ALA A 1 85 ? 5.574 -5.827 -16.825 1.00 86.75 85 ALA A N 1
ATOM 701 C CA . ALA A 1 85 ? 4.109 -5.966 -16.874 1.00 86.75 85 ALA A CA 1
ATOM 702 C C . ALA A 1 85 ? 3.549 -7.408 -16.964 1.00 86.75 85 ALA A C 1
ATOM 704 O O . ALA A 1 85 ? 2.378 -7.610 -16.644 1.00 86.75 85 ALA A O 1
ATOM 705 N N . ASN A 1 86 ? 4.337 -8.395 -17.403 1.00 88.19 86 ASN A N 1
ATOM 706 C CA . ASN A 1 86 ? 3.939 -9.806 -17.527 1.00 88.19 86 ASN A CA 1
ATOM 707 C C . ASN A 1 86 ? 4.737 -10.750 -16.613 1.00 88.19 86 ASN A C 1
ATOM 709 O O . ASN A 1 86 ? 4.678 -11.968 -16.776 1.00 88.19 86 ASN A O 1
ATOM 713 N N . THR A 1 87 ? 5.488 -10.199 -15.666 1.00 92.25 87 THR A N 1
ATOM 714 C CA . THR A 1 87 ? 6.239 -10.966 -14.680 1.00 92.25 87 THR A CA 1
ATOM 715 C C . THR A 1 87 ? 5.319 -11.341 -13.518 1.00 92.25 87 THR A C 1
ATOM 717 O O . THR A 1 87 ? 4.349 -10.653 -13.211 1.00 92.25 87 THR A O 1
ATOM 720 N N . LYS A 1 88 ? 5.576 -12.494 -12.897 1.00 92.25 88 LYS A N 1
ATOM 721 C CA . LYS A 1 88 ? 4.947 -12.897 -11.636 1.00 92.25 88 LYS A CA 1
ATOM 722 C C . LYS A 1 88 ? 6.055 -13.209 -10.647 1.00 92.25 88 LYS A C 1
ATOM 724 O O . LYS A 1 88 ? 6.935 -14.010 -10.951 1.00 92.25 88 LYS A O 1
ATOM 729 N N . CYS A 1 89 ? 5.993 -12.598 -9.473 1.00 94.44 89 CYS A N 1
ATOM 730 C CA . CYS A 1 89 ? 7.013 -12.734 -8.440 1.00 94.44 89 CYS A CA 1
ATOM 731 C C . CYS A 1 89 ? 6.435 -13.410 -7.192 1.00 94.44 89 CYS A C 1
ATOM 733 O O . CYS A 1 89 ? 5.313 -13.113 -6.783 1.00 94.44 89 CYS A O 1
ATOM 735 N N . LEU A 1 90 ? 7.227 -14.277 -6.558 1.00 96.88 90 LEU A N 1
ATOM 736 C CA . LEU A 1 90 ? 6.969 -14.810 -5.221 1.00 96.88 90 LEU A CA 1
ATOM 737 C C . LEU A 1 90 ? 8.061 -14.299 -4.280 1.00 96.88 90 LEU A C 1
ATOM 739 O O . LEU A 1 90 ? 9.243 -14.529 -4.523 1.00 96.88 90 LEU A O 1
ATOM 743 N N . ILE A 1 91 ? 7.663 -13.621 -3.206 1.00 97.06 91 ILE A N 1
ATOM 744 C CA . ILE A 1 91 ? 8.575 -13.158 -2.156 1.00 97.06 91 ILE A CA 1
ATOM 745 C C . ILE A 1 91 ? 8.382 -14.039 -0.927 1.00 97.06 91 ILE A C 1
ATOM 747 O O . ILE A 1 91 ? 7.270 -14.163 -0.416 1.00 97.06 91 ILE A O 1
ATOM 751 N N . ILE A 1 92 ? 9.469 -14.645 -0.450 1.00 98.00 92 ILE A N 1
ATOM 752 C CA . ILE A 1 92 ? 9.464 -15.503 0.735 1.00 98.00 92 ILE A CA 1
ATOM 753 C C . ILE A 1 92 ? 9.999 -14.688 1.915 1.00 98.00 92 ILE A C 1
ATOM 755 O O . ILE A 1 92 ? 11.193 -14.418 2.009 1.00 98.00 92 ILE A O 1
ATOM 759 N N . GLY A 1 93 ? 9.092 -14.292 2.810 1.00 96.44 93 GLY A N 1
ATOM 760 C CA . GLY A 1 93 ? 9.400 -13.527 4.019 1.00 96.44 93 GLY A CA 1
ATOM 761 C C . GLY A 1 93 ? 9.019 -12.045 3.931 1.00 96.44 93 GLY A C 1
ATOM 762 O O . GLY A 1 93 ? 9.293 -11.358 2.950 1.00 96.44 93 GLY A O 1
ATOM 763 N N . ALA A 1 94 ? 8.407 -11.540 5.004 1.00 97.69 94 ALA A N 1
ATOM 764 C CA . ALA A 1 94 ? 7.934 -10.158 5.134 1.00 97.69 94 ALA A CA 1
ATOM 765 C C . ALA A 1 94 ? 8.837 -9.302 6.047 1.00 97.69 94 ALA A C 1
ATOM 767 O O . ALA A 1 94 ? 8.368 -8.396 6.731 1.00 97.69 94 ALA A O 1
ATOM 768 N N . GLY A 1 95 ? 10.138 -9.609 6.089 1.00 98.25 95 GLY A N 1
ATOM 769 C CA . GLY A 1 95 ? 11.132 -8.755 6.743 1.00 98.25 95 GLY A CA 1
ATOM 770 C C . GLY A 1 95 ? 11.403 -7.469 5.943 1.00 98.25 95 GLY A C 1
ATOM 771 O O . GLY A 1 95 ? 10.950 -7.353 4.799 1.00 98.25 95 GLY A O 1
ATOM 772 N N . PRO A 1 96 ? 12.181 -6.514 6.488 1.00 98.31 96 PRO A N 1
ATOM 773 C CA . PRO A 1 96 ? 12.417 -5.211 5.856 1.00 98.31 96 PRO A CA 1
ATOM 774 C C . PRO A 1 96 ? 12.904 -5.303 4.405 1.00 98.31 96 PRO A C 1
ATOM 776 O O . PRO A 1 96 ? 12.351 -4.645 3.526 1.00 98.31 96 PRO A O 1
ATOM 779 N N . CYS A 1 97 ? 13.889 -6.165 4.134 1.00 98.19 97 CYS A N 1
ATOM 780 C CA . CYS A 1 97 ? 14.431 -6.353 2.788 1.00 98.19 97 CYS A CA 1
ATOM 781 C C . CYS A 1 97 ? 13.383 -6.935 1.830 1.00 98.19 97 CYS A C 1
ATOM 783 O O . CYS A 1 97 ? 13.200 -6.407 0.738 1.00 98.19 97 CYS A O 1
ATOM 785 N N . GLY A 1 98 ? 12.646 -7.967 2.258 1.00 98.12 98 GLY A N 1
ATOM 786 C CA . GLY A 1 98 ? 11.612 -8.606 1.438 1.00 98.12 98 GLY A CA 1
ATOM 787 C C . GLY A 1 98 ? 10.488 -7.640 1.064 1.00 98.12 98 GLY A C 1
ATOM 788 O O . GLY A 1 98 ? 10.129 -7.527 -0.108 1.00 98.12 98 GLY A O 1
ATOM 789 N N . LEU A 1 99 ? 9.990 -6.868 2.035 1.00 98.19 99 LEU A N 1
ATOM 790 C CA . LEU A 1 99 ? 8.977 -5.839 1.784 1.00 98.19 99 LEU A CA 1
ATOM 791 C C . LEU A 1 99 ? 9.515 -4.712 0.896 1.00 98.19 99 LEU A C 1
ATOM 793 O O . LEU A 1 99 ? 8.815 -4.253 -0.006 1.00 98.19 99 LEU A O 1
ATOM 797 N N . ARG A 1 100 ? 10.770 -4.286 1.095 1.00 98.25 100 ARG A N 1
ATOM 798 C CA . ARG A 1 100 ? 11.390 -3.254 0.256 1.00 98.25 100 ARG A CA 1
ATOM 799 C C . ARG A 1 100 ? 11.499 -3.702 -1.201 1.00 98.25 100 ARG A C 1
ATOM 801 O O . ARG A 1 100 ? 11.179 -2.904 -2.086 1.00 98.25 100 ARG A O 1
ATOM 808 N N . THR A 1 101 ? 11.895 -4.952 -1.434 1.00 97.75 101 THR A N 1
ATOM 809 C CA . THR A 1 101 ? 11.937 -5.571 -2.764 1.00 97.75 101 THR A CA 1
ATOM 810 C C . THR A 1 101 ? 10.541 -5.672 -3.373 1.00 97.75 101 THR A C 1
ATOM 812 O O . THR A 1 101 ? 10.356 -5.278 -4.521 1.00 97.75 101 THR A O 1
ATOM 815 N N . ALA A 1 102 ? 9.537 -6.114 -2.605 1.00 97.12 102 ALA A N 1
ATOM 816 C CA . ALA A 1 102 ? 8.152 -6.184 -3.073 1.00 97.12 102 ALA A CA 1
ATOM 817 C C . ALA A 1 102 ? 7.616 -4.812 -3.533 1.00 97.12 102 ALA A C 1
ATOM 819 O O . ALA A 1 102 ? 6.927 -4.727 -4.551 1.00 97.12 102 ALA A O 1
ATOM 820 N N . ILE A 1 103 ? 7.976 -3.727 -2.834 1.00 96.38 103 ILE A N 1
ATOM 821 C CA . ILE A 1 103 ? 7.605 -2.355 -3.220 1.00 96.38 103 ILE A CA 1
ATOM 822 C C . ILE A 1 103 ? 8.242 -1.956 -4.561 1.00 96.38 103 ILE A C 1
ATOM 824 O O . ILE A 1 103 ? 7.557 -1.393 -5.411 1.00 96.38 103 ILE A O 1
ATOM 828 N N . ASP A 1 104 ? 9.530 -2.244 -4.783 1.00 95.69 104 ASP A N 1
ATOM 829 C CA . ASP A 1 104 ? 10.177 -1.926 -6.069 1.00 95.69 104 ASP A CA 1
ATOM 830 C C . ASP A 1 104 ? 9.599 -2.750 -7.2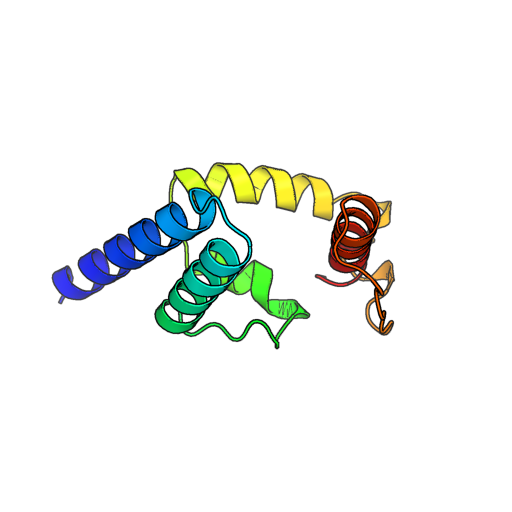24 1.00 95.69 104 ASP A C 1
ATOM 832 O O . ASP A 1 104 ? 9.338 -2.190 -8.288 1.00 95.69 104 ASP A O 1
ATOM 836 N N . LEU A 1 105 ? 9.335 -4.043 -7.007 1.00 95.38 105 LEU A N 1
ATOM 837 C CA . LEU A 1 105 ? 8.651 -4.891 -7.988 1.00 95.38 105 LEU A CA 1
ATOM 838 C C . LEU A 1 105 ? 7.265 -4.346 -8.337 1.00 95.38 105 LEU A C 1
ATOM 840 O O . LEU A 1 105 ? 6.905 -4.285 -9.508 1.00 95.38 105 LEU A O 1
ATOM 844 N N . SER A 1 106 ? 6.526 -3.859 -7.341 1.00 94.06 106 SER A N 1
ATOM 845 C CA . SER A 1 106 ? 5.225 -3.227 -7.565 1.00 94.06 106 SER A CA 1
ATOM 846 C C . SER A 1 106 ? 5.345 -2.015 -8.505 1.00 94.06 106 SER A C 1
ATOM 848 O O . SER A 1 106 ? 4.576 -1.890 -9.455 1.00 94.06 106 SER A O 1
ATOM 850 N N . PHE A 1 107 ? 6.350 -1.148 -8.331 1.00 94.12 107 PHE A N 1
ATOM 851 C CA . PHE A 1 107 ? 6.558 -0.008 -9.239 1.00 94.12 107 PHE A CA 1
ATOM 852 C C . PHE A 1 107 ? 6.943 -0.405 -10.671 1.00 94.12 107 PHE A C 1
ATOM 854 O O . PHE A 1 107 ? 6.675 0.361 -11.596 1.00 94.12 107 PHE A O 1
ATOM 861 N N . LEU A 1 108 ? 7.532 -1.585 -10.881 1.00 92.38 108 LEU A N 1
ATOM 862 C CA . LEU A 1 108 ? 7.865 -2.100 -12.215 1.00 92.38 108 LEU A CA 1
ATOM 863 C C . LEU A 1 108 ? 6.631 -2.597 -12.999 1.00 92.38 108 LEU A C 1
ATOM 865 O O . LEU A 1 108 ? 6.742 -2.788 -14.215 1.00 92.38 108 LEU A O 1
ATOM 869 N N . GLU A 1 109 ? 5.482 -2.774 -12.329 1.00 81.88 109 GLU A N 1
ATOM 870 C CA . GLU A 1 109 ? 4.263 -3.399 -12.878 1.00 81.88 109 GLU A CA 1
ATOM 871 C C . GLU A 1 109 ? 2.969 -2.556 -12.773 1.00 81.88 109 GLU A C 1
ATOM 873 O O . GLU A 1 109 ? 1.985 -2.889 -13.433 1.00 81.88 109 GLU A O 1
ATOM 878 N N . ILE A 1 110 ? 2.933 -1.478 -11.973 1.00 65.38 110 ILE A N 1
ATOM 879 C CA . ILE A 1 110 ? 1.725 -0.650 -11.697 1.00 65.38 110 ILE A CA 1
ATOM 880 C C . ILE A 1 110 ? 1.341 0.312 -12.862 1.00 65.38 110 ILE A C 1
ATOM 882 O O . ILE A 1 110 ? 0.627 1.288 -12.667 1.00 65.38 110 ILE A O 1
ATOM 886 N N . GLY A 1 111 ? 1.800 0.069 -14.092 1.00 57.66 111 GLY A N 1
ATOM 887 C CA . GLY A 1 111 ? 1.600 0.962 -15.250 1.00 57.66 111 GLY A CA 1
ATOM 888 C C . GLY A 1 111 ? 0.227 0.927 -15.906 1.00 57.66 111 GLY A C 1
ATOM 889 O O . GLY A 1 111 ? -0.384 -0.164 -15.951 1.00 57.66 111 GLY A O 1
#

Radius of gyration: 15.35 Å; chains: 1; bounding box: 43×32×33 Å

Secondary structure (DSSP, 8-state):
--HHHHHHHHHHHHHHHHHHH--SHHHHHHHHHHHHHHTT--TT-HHHHHHHHHHH---HHHHHHHHHHHHHHTSGGGGGGTTTTT--------SHHHHHHHHHHHHHH--